Protein AF-A0A512C597-F1 (afdb_monomer)

Secondary structure (DSSP, 8-state):
---------SS---GGGSHHHHHHHHHHHHS---S-EEE-GGGTT---S-GGGEEETT--SS--HHHHHHHHHHHTHHHHHHHHHHTS-TT---S-HHHHHHHHHHHHHHHHHHHHHHHHHHHHHHHHHHHHHHHTT--------

Sequence (145 aa):
MSVKAREDQEGNPYDGHTLDATISQVIAMTGIEPERTYVDQGYRGHDYAHKERVFITRQRRGLTPTIRRELRRRSAIEPMIGHMKADGRLGRNHLLGAAGDAMNALLVAARHNLRLILNWLRLCVAWLMAALMSSSAQPDTSQVA

Mean predicted aligned error: 12.13 Å

Solvent-accessible surface area (backbone atoms only — not comparable to full-atom values): 8913 Å² total; per-residue (Å²): 137,79,93,80,85,73,82,78,58,87,66,84,68,64,57,14,69,50,51,47,61,50,51,51,49,48,27,72,76,67,77,50,80,76,79,64,45,81,43,55,64,71,41,68,85,38,73,46,88,65,57,91,34,53,46,52,54,88,68,85,74,95,67,53,75,66,57,51,52,50,53,54,59,54,59,56,49,58,60,51,52,48,45,36,43,71,75,46,45,59,79,63,68,89,53,77,61,72,69,29,51,54,52,47,52,52,52,36,52,52,52,52,52,52,52,53,52,53,52,51,50,52,49,54,51,54,52,51,52,53,52,54,54,57,65,72,63,66,74,88,87,80,86,89,132

Foldseek 3Di:
DDPDPDPPPPDPDQVLACVQVVQVVVCVVPVDRDQAAEEEPSNPPRPDPPPVRYHYAPDDPDDDPVNVVVSVVVVVVVVVVVCCVVVLCLVPQPDDD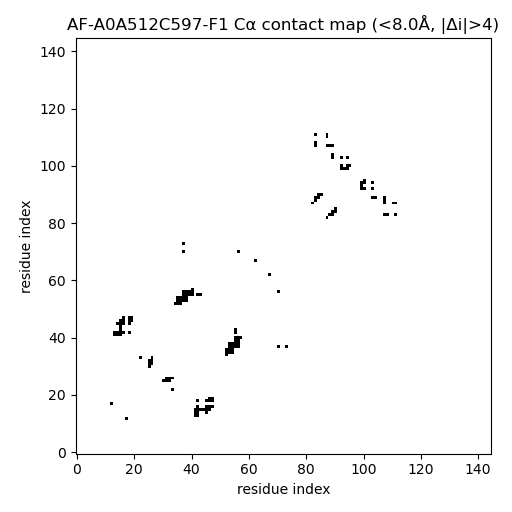PVSNVVSVVVSVVVSVVVVVVVVVVVVVVVVVVVVVVVVPDPPPPDDD

Radius of gyration: 24.28 Å; Cα contacts (8 Å, |Δi|>4): 79; chains: 1; bounding box: 76×40×73 Å

InterPro domains:
  IPR025668 Transposase DDE domain [PF13751] (57-115)

pLDDT: mean 77.81, std 16.79, range [26.8, 95.69]

Organism: NCBI:txid670291

Nearest PDB structures (foldseek):
  3k6c-assembly1_A  TM=3.261E-01  e=5.708E+00  Nitrosomonas europaea
  3k6c-assembly1_J  TM=3.203E-01  e=6.516E+00  Nitrosomonas europaea

Structure (mmCIF, N/CA/C/O backbone):
data_AF-A0A512C597-F1
#
_entry.id   AF-A0A512C597-F1
#
loop_
_atom_site.group_PDB
_atom_site.id
_atom_site.type_symbol
_atom_site.label_atom_id
_atom_site.label_alt_id
_atom_site.label_comp_id
_atom_site.label_asym_id
_atom_site.label_entity_id
_atom_site.label_seq_id
_atom_site.pdbx_PDB_ins_code
_atom_site.Cartn_x
_atom_site.Cartn_y
_atom_site.Cartn_z
_atom_site.occupancy
_atom_site.B_iso_or_equiv
_atom_site.auth_seq_id
_atom_site.auth_comp_id
_atom_site.auth_asym_id
_atom_site.auth_atom_id
_atom_site.pdbx_PDB_model_num
ATOM 1 N N . MET A 1 1 ? 34.809 -8.981 -1.754 1.00 28.34 1 MET A N 1
ATOM 2 C CA . MET A 1 1 ? 34.899 -9.807 -2.972 1.00 28.34 1 MET A CA 1
ATOM 3 C C . MET A 1 1 ? 33.482 -10.231 -3.336 1.00 28.34 1 MET A C 1
ATOM 5 O O . MET A 1 1 ? 32.847 -10.911 -2.547 1.00 28.34 1 MET A O 1
ATOM 9 N N . SER A 1 2 ? 32.992 -9.681 -4.449 1.00 26.80 2 SER A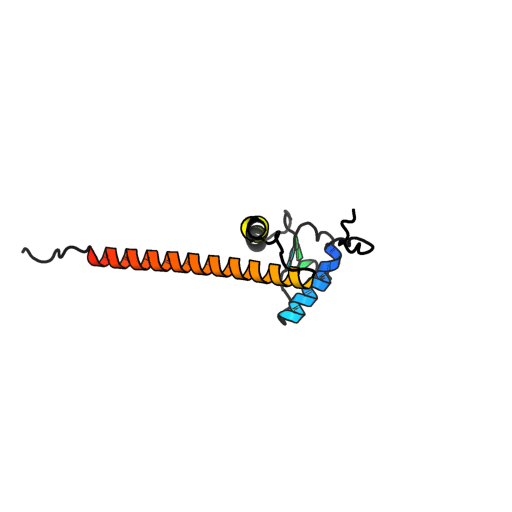 N 1
ATOM 10 C CA . SER A 1 2 ? 31.745 -9.963 -5.182 1.00 26.80 2 SER A CA 1
ATOM 11 C C . SER A 1 2 ? 30.396 -9.867 -4.459 1.00 26.80 2 SER A C 1
ATOM 13 O O . SER A 1 2 ? 29.700 -10.849 -4.231 1.00 26.80 2 SER A O 1
ATOM 15 N N . VAL A 1 3 ? 29.977 -8.617 -4.250 1.00 35.84 3 VAL A N 1
ATOM 16 C CA . VAL A 1 3 ? 28.573 -8.203 -4.376 1.00 35.84 3 VAL A CA 1
ATOM 17 C C . VAL A 1 3 ? 28.173 -8.403 -5.842 1.00 35.84 3 VAL A C 1
ATOM 19 O O . VAL A 1 3 ? 28.668 -7.681 -6.704 1.00 35.84 3 VAL A O 1
ATOM 22 N N . LYS A 1 4 ? 27.325 -9.390 -6.149 1.00 35.91 4 LYS A N 1
ATOM 23 C CA . LYS A 1 4 ? 26.721 -9.534 -7.482 1.00 35.91 4 LYS A CA 1
ATOM 24 C C . LYS A 1 4 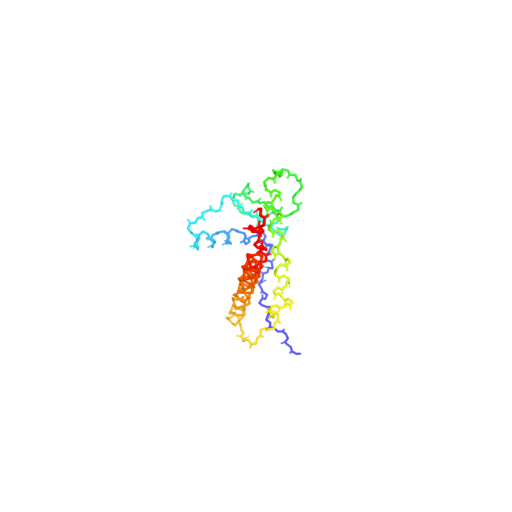? 25.328 -10.152 -7.383 1.00 35.91 4 LYS A C 1
ATOM 26 O O . LYS A 1 4 ? 25.183 -11.366 -7.377 1.00 35.91 4 LYS A O 1
ATOM 31 N N . ALA A 1 5 ? 24.331 -9.279 -7.289 1.00 30.83 5 ALA A N 1
ATOM 32 C CA . ALA A 1 5 ? 22.957 -9.518 -7.732 1.00 30.83 5 ALA A CA 1
ATOM 33 C C . ALA A 1 5 ? 22.248 -8.160 -7.885 1.00 30.83 5 ALA A C 1
ATOM 35 O O . ALA A 1 5 ? 21.274 -7.844 -7.211 1.00 30.83 5 ALA A O 1
ATOM 36 N N . ARG A 1 6 ? 22.817 -7.307 -8.738 1.00 32.19 6 ARG A N 1
ATOM 37 C CA . ARG A 1 6 ? 22.006 -6.480 -9.623 1.00 32.19 6 ARG A CA 1
ATOM 38 C C . ARG A 1 6 ? 22.129 -7.184 -10.960 1.00 32.19 6 ARG A C 1
ATOM 40 O O . ARG A 1 6 ? 23.233 -7.287 -11.487 1.00 32.19 6 ARG A O 1
ATOM 47 N N . GLU A 1 7 ? 21.044 -7.780 -11.428 1.00 32.91 7 GLU A N 1
ATOM 48 C CA . GLU A 1 7 ? 20.898 -7.931 -12.865 1.00 32.91 7 GLU A CA 1
ATOM 49 C C . GLU A 1 7 ? 20.834 -6.503 -13.390 1.00 32.91 7 GLU A C 1
ATOM 51 O O . GLU A 1 7 ? 19.849 -5.789 -13.206 1.00 32.91 7 GLU A O 1
ATOM 56 N N . ASP A 1 8 ? 21.972 -6.055 -13.911 1.00 32.50 8 ASP A N 1
ATOM 57 C CA . ASP A 1 8 ? 22.047 -4.930 -14.817 1.00 32.50 8 ASP A CA 1
ATOM 58 C C . ASP A 1 8 ? 21.155 -5.290 -16.011 1.00 32.50 8 ASP A C 1
ATOM 60 O O . ASP A 1 8 ? 21.572 -5.974 -16.943 1.00 32.50 8 ASP A O 1
ATOM 64 N N . GLN A 1 9 ? 19.886 -4.886 -15.941 1.00 34.09 9 GLN A N 1
ATOM 65 C CA . GLN A 1 9 ? 19.085 -4.660 -17.132 1.00 34.09 9 GLN A CA 1
ATOM 66 C C . GLN A 1 9 ? 19.823 -3.590 -17.936 1.00 34.09 9 GLN A C 1
ATOM 68 O O . GLN A 1 9 ? 20.030 -2.473 -17.454 1.00 34.09 9 GLN A O 1
ATOM 73 N N . GLU A 1 10 ? 20.271 -3.946 -19.137 1.00 33.72 10 GLU A N 1
ATOM 74 C CA . GLU A 1 10 ? 20.729 -2.980 -20.128 1.00 33.72 10 GLU A CA 1
ATOM 75 C C . GLU A 1 10 ? 19.652 -1.898 -20.287 1.00 33.72 10 GLU A C 1
ATOM 77 O O . GLU A 1 10 ? 18.569 -2.142 -20.812 1.00 33.72 10 GLU A O 1
ATOM 82 N N . GLY A 1 11 ? 19.955 -0.708 -19.762 1.00 37.69 11 GLY A N 1
ATOM 83 C CA . GLY A 1 11 ? 19.037 0.421 -19.674 1.00 37.69 11 GLY A CA 1
ATOM 84 C C . GLY A 1 11 ? 18.102 0.313 -18.475 1.00 37.69 11 GLY A C 1
ATOM 85 O O . GLY A 1 11 ? 17.066 -0.321 -18.572 1.00 37.69 11 GLY A O 1
ATOM 86 N N . ASN A 1 12 ? 18.422 0.992 -17.366 1.00 42.72 12 ASN A N 1
ATOM 87 C CA . ASN A 1 12 ? 17.442 1.306 -16.320 1.00 42.72 12 ASN A CA 1
ATOM 88 C C . ASN A 1 12 ? 16.297 2.096 -16.981 1.00 42.72 12 ASN A C 1
ATOM 90 O O . ASN A 1 12 ? 16.493 3.290 -17.254 1.00 42.72 12 ASN A O 1
ATOM 94 N N . PRO A 1 13 ? 15.160 1.463 -17.321 1.00 49.41 13 PRO A N 1
ATOM 95 C CA . PRO A 1 13 ? 14.140 2.116 -18.110 1.00 49.41 13 PRO A CA 1
ATOM 96 C C . PRO A 1 13 ? 13.557 3.206 -17.234 1.00 49.41 13 PRO A C 1
ATOM 98 O O . PRO A 1 13 ? 13.326 3.016 -16.042 1.00 49.41 13 PRO A O 1
ATOM 101 N N . TYR A 1 14 ? 13.327 4.370 -17.819 1.00 57.72 14 TYR A N 1
ATOM 102 C CA . TYR A 1 14 ? 12.503 5.374 -17.181 1.00 57.72 14 TYR A CA 1
ATOM 103 C C . TYR A 1 14 ? 11.202 4.702 -16.698 1.00 57.72 14 TYR A C 1
ATOM 105 O O . TYR A 1 14 ? 10.502 4.107 -17.518 1.00 57.72 14 TYR A O 1
ATOM 113 N N . ASP A 1 15 ? 10.884 4.770 -15.395 1.00 64.44 15 ASP A N 1
ATOM 114 C CA . ASP A 1 15 ? 9.713 4.087 -14.802 1.00 64.44 15 ASP A CA 1
ATOM 115 C C . ASP A 1 15 ? 8.404 4.426 -15.545 1.00 64.44 15 ASP A C 1
ATOM 117 O O . ASP A 1 15 ? 7.443 3.663 -15.533 1.00 64.44 15 ASP A O 1
ATOM 121 N N . GLY A 1 16 ? 8.363 5.549 -16.269 1.00 63.38 16 GLY A N 1
ATOM 122 C CA . GLY A 1 16 ? 7.262 5.890 -17.168 1.00 63.38 16 GLY A CA 1
ATOM 123 C C . GLY A 1 16 ? 6.938 4.840 -18.245 1.00 63.38 16 GLY A C 1
ATOM 124 O O . GLY A 1 16 ? 5.780 4.767 -18.653 1.00 63.38 16 GLY A O 1
ATOM 125 N N . HIS A 1 17 ? 7.888 4.005 -18.680 1.00 73.88 17 HIS A N 1
ATOM 126 C CA . HIS A 1 17 ? 7.640 2.969 -19.695 1.00 73.88 17 HIS A CA 1
ATOM 127 C C . HIS A 1 17 ? 7.001 1.694 -19.121 1.00 73.88 17 HIS A C 1
ATOM 129 O O . HIS A 1 17 ? 6.422 0.911 -19.868 1.00 73.88 17 HIS A O 1
ATOM 135 N N . THR A 1 18 ? 7.052 1.480 -17.801 1.00 81.50 18 THR A N 1
ATOM 136 C CA . THR A 1 18 ? 6.497 0.271 -17.161 1.00 81.50 18 THR A CA 1
ATOM 137 C C . THR A 1 18 ? 5.022 0.417 -16.784 1.00 81.50 18 THR A C 1
ATOM 139 O O . THR A 1 18 ? 4.375 -0.562 -16.399 1.00 81.50 18 THR A O 1
ATOM 142 N N . LEU A 1 19 ? 4.459 1.626 -16.914 1.00 84.88 19 LEU A N 1
ATOM 143 C CA . LEU A 1 19 ? 3.082 1.917 -16.518 1.00 84.88 19 LEU A CA 1
ATOM 144 C C . LEU A 1 19 ? 2.059 1.092 -17.309 1.00 84.88 19 LEU A C 1
ATOM 146 O O . LEU A 1 19 ? 1.117 0.569 -16.721 1.00 84.88 19 LEU A O 1
ATOM 150 N N . ASP A 1 20 ? 2.265 0.948 -18.617 1.00 85.56 20 ASP A N 1
ATOM 151 C CA . ASP A 1 20 ? 1.365 0.200 -19.501 1.00 85.56 20 ASP A CA 1
ATOM 152 C C . ASP A 1 20 ? 1.326 -1.297 -19.150 1.00 85.56 20 ASP A C 1
ATOM 154 O O . ASP A 1 20 ? 0.257 -1.878 -18.948 1.00 85.56 20 ASP A O 1
ATOM 158 N N . ALA A 1 21 ? 2.503 -1.892 -18.937 1.00 86.06 21 ALA A N 1
ATOM 159 C CA . ALA A 1 21 ? 2.630 -3.273 -18.480 1.00 86.06 21 ALA A CA 1
ATOM 160 C C . ALA A 1 21 ? 1.981 -3.481 -17.100 1.00 86.06 21 ALA A C 1
ATOM 162 O O . ALA A 1 21 ? 1.290 -4.475 -16.875 1.00 86.06 21 ALA A O 1
ATOM 163 N N . THR A 1 22 ? 2.149 -2.519 -16.188 1.00 87.38 22 THR A N 1
ATOM 164 C CA . THR A 1 22 ? 1.563 -2.578 -14.842 1.00 87.38 22 THR A CA 1
ATOM 165 C C . THR A 1 22 ? 0.036 -2.526 -14.896 1.00 87.38 22 THR A C 1
ATOM 167 O O . THR A 1 22 ? -0.633 -3.321 -14.236 1.00 87.38 22 THR A O 1
ATOM 170 N N . ILE A 1 23 ? -0.538 -1.624 -15.698 1.00 88.25 23 ILE A N 1
ATOM 171 C CA . ILE A 1 23 ? -1.995 -1.524 -15.864 1.00 88.25 23 ILE A CA 1
ATOM 172 C C . ILE A 1 23 ? -2.542 -2.789 -16.530 1.00 88.25 23 ILE A C 1
ATOM 174 O O . ILE A 1 23 ? -3.529 -3.344 -16.050 1.00 88.25 23 ILE A O 1
ATOM 178 N N . SER A 1 24 ? -1.865 -3.305 -17.557 1.00 88.88 24 SER A N 1
ATOM 179 C CA . SER A 1 24 ? -2.230 -4.567 -18.210 1.00 88.88 24 SER A CA 1
ATOM 180 C C . SER A 1 24 ? -2.259 -5.736 -17.224 1.00 88.88 24 SER A C 1
ATOM 182 O O . SER A 1 24 ? -3.193 -6.537 -17.229 1.00 88.88 24 SER A O 1
ATOM 184 N N . GLN A 1 25 ? -1.283 -5.807 -16.316 1.00 89.44 25 GLN A N 1
ATOM 185 C CA . GLN A 1 25 ? -1.264 -6.812 -15.256 1.00 89.44 25 GLN A CA 1
ATOM 186 C C . GLN A 1 25 ? -2.438 -6.638 -14.282 1.00 89.44 25 GLN A C 1
ATOM 188 O O . GLN A 1 25 ? -3.070 -7.622 -13.899 1.00 89.44 25 GLN A O 1
ATOM 193 N N . VAL A 1 26 ? -2.760 -5.403 -13.887 1.00 89.38 26 VAL A N 1
ATOM 194 C CA . VAL A 1 26 ? -3.918 -5.118 -13.024 1.00 89.38 26 VAL A CA 1
ATOM 195 C C . VAL A 1 26 ? -5.218 -5.557 -13.697 1.00 89.38 26 VAL A C 1
ATOM 197 O O . VAL A 1 26 ? -6.032 -6.217 -13.050 1.00 89.38 26 VAL A O 1
ATOM 200 N N . ILE A 1 27 ? -5.393 -5.266 -14.987 1.00 91.69 27 ILE A N 1
ATOM 201 C CA . ILE A 1 27 ? -6.554 -5.704 -15.772 1.00 91.69 27 ILE A CA 1
ATOM 202 C C . ILE A 1 27 ? -6.611 -7.231 -15.825 1.00 91.69 27 ILE A C 1
ATOM 204 O O . ILE A 1 27 ? -7.662 -7.804 -15.565 1.00 91.69 27 ILE A O 1
ATOM 208 N N . ALA A 1 28 ? -5.489 -7.907 -16.078 1.00 92.50 28 ALA A N 1
ATOM 209 C CA . ALA A 1 28 ? -5.445 -9.367 -16.102 1.00 92.50 28 ALA A CA 1
ATOM 210 C C . ALA A 1 28 ? -5.826 -9.994 -14.747 1.00 92.50 28 ALA A C 1
ATOM 212 O O . ALA A 1 28 ? -6.494 -11.024 -14.711 1.00 92.50 28 ALA A O 1
ATOM 213 N N . MET A 1 29 ? -5.428 -9.375 -13.629 1.00 90.12 29 MET A N 1
ATOM 214 C CA . MET A 1 29 ? -5.740 -9.871 -12.283 1.00 90.12 29 MET A CA 1
ATOM 215 C C . MET A 1 29 ? -7.172 -9.565 -11.831 1.00 90.12 29 MET A C 1
ATOM 217 O O . MET A 1 29 ? -7.745 -10.334 -11.063 1.00 90.12 29 MET A O 1
ATOM 221 N N . THR A 1 30 ? -7.731 -8.426 -12.241 1.00 90.50 30 THR A N 1
ATOM 222 C CA . THR A 1 30 ? -9.010 -7.921 -11.709 1.00 90.50 30 THR A CA 1
ATOM 223 C C . THR A 1 30 ? -10.169 -8.009 -12.698 1.00 90.50 30 THR A C 1
ATOM 225 O O . THR A 1 30 ? -11.322 -7.938 -12.283 1.00 90.50 30 THR A O 1
ATOM 228 N N . GLY A 1 31 ? -9.883 -8.154 -13.994 1.00 90.75 31 GLY A N 1
ATOM 229 C CA . GLY A 1 31 ? -10.855 -8.085 -15.086 1.00 90.75 31 GLY A CA 1
ATOM 230 C C . GLY A 1 31 ? -11.424 -6.684 -15.336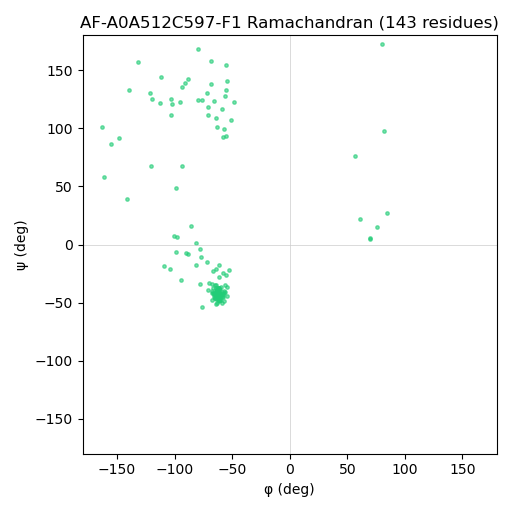 1.00 90.75 31 GLY A C 1
ATOM 231 O O . GLY A 1 31 ? -12.347 -6.546 -16.135 1.00 90.75 31 GLY A O 1
ATOM 232 N N . ILE A 1 32 ? -10.923 -5.652 -14.648 1.00 90.12 32 ILE A N 1
ATOM 233 C CA . ILE A 1 32 ? -11.492 -4.300 -14.661 1.00 90.12 32 ILE A CA 1
ATOM 234 C C . ILE A 1 32 ? -10.440 -3.306 -15.145 1.00 90.12 32 ILE A C 1
ATOM 236 O O . ILE A 1 32 ? -9.325 -3.257 -14.626 1.00 90.12 32 ILE A O 1
ATOM 240 N N . GLU A 1 33 ? -10.822 -2.471 -16.111 1.00 87.38 33 GLU A N 1
ATOM 241 C CA . GLU A 1 33 ? -9.995 -1.354 -16.555 1.00 87.38 33 GLU A CA 1
ATOM 242 C C . GLU A 1 33 ? -10.120 -0.165 -15.584 1.00 87.38 33 GLU A C 1
ATOM 244 O O . GLU A 1 33 ? -11.234 0.305 -15.328 1.00 87.38 33 GLU A O 1
ATOM 249 N N . PRO A 1 34 ? -9.009 0.349 -15.022 1.00 86.62 34 PRO A N 1
ATOM 250 C CA . PRO A 1 34 ? -9.065 1.479 -14.104 1.00 86.62 34 PRO A CA 1
ATOM 251 C C . PRO A 1 34 ? -9.546 2.763 -14.799 1.00 86.62 34 PRO A C 1
ATOM 253 O O . PRO A 1 34 ? -8.912 3.258 -15.730 1.00 86.62 34 PRO A O 1
ATOM 256 N N . GLU A 1 35 ? -10.622 3.372 -14.288 1.00 87.88 35 GLU A N 1
ATOM 257 C CA . GLU A 1 35 ? -11.076 4.697 -14.750 1.00 87.88 35 GLU A CA 1
ATOM 258 C C . GLU A 1 35 ? -10.029 5.783 -14.442 1.00 87.88 35 GLU A C 1
ATOM 260 O O . GLU A 1 35 ? -9.844 6.725 -15.213 1.00 87.88 35 GLU A O 1
ATOM 265 N N . ARG A 1 36 ? -9.328 5.656 -13.305 1.00 88.75 36 ARG A N 1
ATOM 266 C CA . ARG A 1 36 ? -8.303 6.601 -12.841 1.00 88.75 36 ARG A CA 1
ATOM 267 C C . ARG A 1 36 ? -7.126 5.858 -12.238 1.00 88.75 36 ARG A C 1
ATOM 269 O O . ARG A 1 36 ? -7.299 5.004 -11.373 1.00 88.75 36 ARG A O 1
ATOM 276 N N . THR A 1 37 ? -5.928 6.254 -12.642 1.00 88.25 37 THR A N 1
ATOM 277 C CA . THR A 1 37 ? -4.672 5.694 -12.148 1.00 88.25 37 THR A CA 1
ATOM 278 C C . THR A 1 37 ? -3.856 6.793 -11.489 1.00 88.25 37 THR A C 1
ATOM 280 O O . THR A 1 37 ? -3.579 7.832 -12.080 1.00 88.25 37 THR A O 1
ATOM 283 N N . TYR A 1 38 ? -3.459 6.569 -10.242 1.00 88.44 38 TYR A N 1
ATOM 284 C CA . TYR A 1 38 ? -2.635 7.500 -9.482 1.00 88.44 38 TYR A CA 1
ATOM 285 C C . TYR A 1 38 ? -1.201 6.981 -9.442 1.00 88.44 38 TYR A C 1
ATO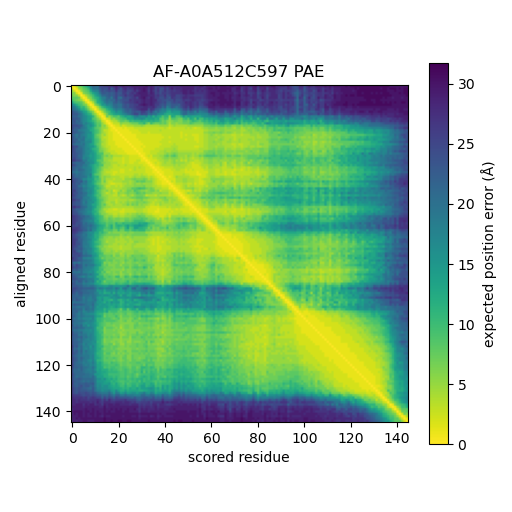M 287 O O . TYR A 1 38 ? -0.978 5.852 -9.006 1.00 88.44 38 TYR A O 1
ATOM 295 N N . VAL A 1 39 ? -0.237 7.796 -9.869 1.00 87.50 39 VAL A N 1
ATOM 296 C CA . VAL A 1 39 ? 1.173 7.395 -10.025 1.00 87.50 39 VAL A CA 1
ATOM 297 C C . VAL A 1 39 ? 2.127 8.402 -9.394 1.00 87.50 39 VAL A C 1
ATOM 299 O O . VAL A 1 39 ? 1.787 9.569 -9.197 1.00 87.50 39 VAL A O 1
ATOM 302 N N . ASP A 1 40 ? 3.334 7.955 -9.054 1.00 85.50 40 ASP A N 1
ATOM 303 C CA . ASP A 1 40 ? 4.354 8.815 -8.450 1.00 85.50 40 ASP A CA 1
ATOM 304 C C . ASP A 1 40 ? 5.084 9.673 -9.474 1.00 85.50 40 ASP A C 1
ATOM 306 O O . ASP A 1 40 ? 4.974 9.479 -10.683 1.00 85.50 40 ASP A O 1
ATOM 310 N N . GLN A 1 41 ? 5.847 10.651 -8.981 1.00 81.88 41 GLN A N 1
ATOM 311 C CA . GLN A 1 41 ? 6.539 11.623 -9.829 1.00 81.88 41 GLN A CA 1
ATOM 312 C C . GLN A 1 41 ? 7.510 10.967 -10.834 1.00 81.88 41 GLN A C 1
ATOM 314 O O . GLN A 1 41 ? 7.778 11.561 -11.877 1.00 81.88 41 GLN A O 1
ATOM 319 N N . GLY A 1 42 ? 8.008 9.758 -10.544 1.00 80.94 42 GLY A N 1
ATOM 320 C CA . GLY A 1 42 ? 8.886 8.989 -11.436 1.00 80.94 42 GLY A CA 1
ATOM 321 C C . GLY A 1 42 ? 8.236 8.571 -12.760 1.00 80.94 42 GLY A C 1
ATOM 322 O O . GLY A 1 42 ? 8.937 8.393 -13.746 1.00 80.94 42 GLY A O 1
ATOM 323 N N . TYR A 1 43 ? 6.904 8.527 -12.831 1.00 81.25 43 TYR A N 1
ATOM 324 C CA . TYR A 1 43 ? 6.157 8.158 -14.041 1.00 81.25 43 TYR A CA 1
ATOM 325 C C . TYR A 1 43 ? 5.916 9.343 -14.993 1.00 81.25 43 TYR A C 1
ATOM 327 O O . TYR A 1 43 ? 5.037 9.307 -15.854 1.00 81.25 43 TYR A O 1
ATOM 335 N N . ARG A 1 44 ? 6.641 10.453 -14.834 1.00 78.94 44 ARG A N 1
ATOM 336 C CA . ARG A 1 44 ? 6.386 11.675 -15.602 1.00 78.94 44 ARG A CA 1
ATOM 337 C C . ARG A 1 44 ? 6.786 11.518 -17.071 1.00 78.94 44 ARG A C 1
ATOM 339 O O . ARG A 1 44 ? 7.951 11.427 -17.390 1.00 78.94 44 ARG A O 1
ATOM 346 N N . GLY A 1 45 ? 5.839 11.632 -17.996 1.00 79.94 45 GLY A N 1
ATOM 347 C CA . GLY A 1 45 ? 6.139 11.374 -19.412 1.00 79.94 45 GLY A CA 1
ATOM 348 C C . GLY A 1 45 ? 6.061 9.890 -19.762 1.00 79.94 45 GLY A C 1
ATOM 349 O O . GLY A 1 45 ? 6.722 9.451 -20.688 1.00 79.94 45 GLY A O 1
ATOM 350 N N . HIS A 1 46 ? 5.243 9.141 -19.019 1.00 81.94 46 HIS A N 1
ATOM 351 C CA . HIS A 1 46 ? 4.834 7.794 -19.384 1.00 81.94 46 HIS A CA 1
ATOM 352 C C . HIS A 1 46 ? 4.198 7.728 -20.784 1.00 81.94 46 HIS A C 1
ATOM 354 O O . HIS A 1 46 ? 3.560 8.681 -21.259 1.00 81.94 46 HIS A O 1
ATOM 360 N N . ASP A 1 47 ? 4.287 6.544 -21.387 1.00 78.00 47 ASP A N 1
ATOM 361 C CA . ASP A 1 47 ? 3.784 6.274 -22.740 1.00 78.00 47 ASP A CA 1
ATOM 362 C C . ASP A 1 47 ? 2.398 5.624 -22.770 1.00 78.00 47 ASP A C 1
ATOM 364 O O . ASP A 1 47 ? 1.893 5.292 -23.836 1.00 78.00 47 ASP A O 1
ATOM 368 N N . TYR A 1 48 ? 1.743 5.495 -21.611 1.00 82.88 48 TYR A N 1
ATOM 369 C CA . TYR A 1 48 ? 0.380 4.966 -21.540 1.00 82.88 48 TYR A CA 1
ATOM 370 C C . TYR A 1 48 ? -0.594 5.749 -22.436 1.00 82.88 48 TYR A C 1
ATOM 372 O O . TYR A 1 48 ? -0.617 6.984 -22.391 1.00 82.88 48 TYR A O 1
ATOM 380 N N . ALA A 1 49 ? -1.408 5.027 -23.214 1.00 81.56 49 ALA A N 1
ATOM 381 C CA . ALA A 1 49 ? -2.296 5.598 -24.229 1.00 81.56 49 ALA A CA 1
ATOM 382 C C . ALA A 1 49 ? -3.321 6.584 -23.639 1.00 81.56 49 ALA A C 1
ATOM 384 O O . ALA A 1 49 ? -3.551 7.654 -24.203 1.00 81.56 49 ALA A O 1
ATOM 385 N N . HIS A 1 50 ? -3.875 6.267 -22.465 1.00 83.12 50 HIS A N 1
ATOM 386 C CA . HIS A 1 50 ? -4.887 7.080 -21.784 1.00 83.12 50 HIS A CA 1
ATOM 387 C C . HIS A 1 50 ? -4.258 8.041 -20.768 1.00 83.12 50 HIS A C 1
ATOM 389 O O . HIS A 1 50 ? -4.419 7.893 -19.550 1.00 83.12 50 HIS A O 1
ATOM 395 N N . LYS A 1 51 ? -3.500 9.032 -21.257 1.00 81.44 51 LYS A N 1
ATOM 396 C CA . LYS A 1 51 ? -2.787 10.009 -20.407 1.00 81.44 51 LYS A CA 1
ATOM 397 C C . LYS A 1 51 ? -3.719 10.841 -19.529 1.00 81.44 51 LYS A C 1
ATOM 399 O O . LYS A 1 51 ? -3.333 11.250 -18.440 1.00 81.44 51 LYS A O 1
ATOM 404 N N . GLU A 1 52 ? -4.952 11.051 -19.966 1.00 80.69 52 GLU A N 1
ATOM 405 C CA . GLU A 1 52 ? -6.001 11.767 -19.243 1.00 80.69 52 GLU A CA 1
ATOM 406 C C . GLU A 1 52 ? -6.477 11.049 -17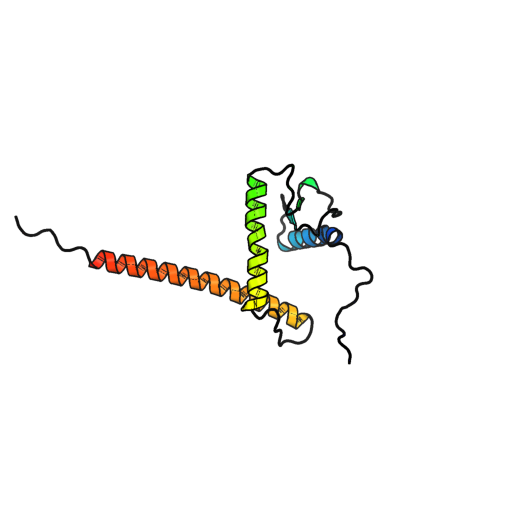.973 1.00 80.69 52 GLU A C 1
ATOM 408 O O . GLU A 1 52 ? -6.994 11.694 -17.060 1.00 80.69 52 GLU A O 1
ATOM 413 N N . ARG A 1 53 ? -6.282 9.727 -17.894 1.00 85.44 53 ARG A N 1
ATOM 414 C CA . ARG A 1 53 ? -6.672 8.906 -16.738 1.00 85.44 53 ARG A CA 1
ATOM 415 C C . ARG A 1 53 ? -5.566 8.794 -15.692 1.00 85.44 53 ARG A C 1
ATOM 417 O O . ARG A 1 53 ? -5.807 8.249 -14.615 1.00 85.44 53 ARG A O 1
ATOM 424 N N . VAL A 1 54 ? -4.364 9.291 -15.989 1.00 86.50 54 VAL A N 1
ATOM 425 C CA . VAL A 1 54 ? -3.186 9.165 -15.128 1.00 86.50 54 VAL A CA 1
ATOM 426 C C . VAL A 1 54 ? -2.923 10.474 -14.387 1.00 86.50 54 VAL A C 1
ATOM 428 O O . VAL A 1 54 ? -2.672 11.520 -14.982 1.00 86.50 54 VAL A O 1
ATOM 431 N N . PHE A 1 55 ? -2.935 10.413 -13.058 1.00 87.06 55 PHE A N 1
ATOM 432 C CA . PHE A 1 55 ? -2.694 11.556 -12.182 1.00 87.06 55 PHE A CA 1
ATOM 433 C C . PHE A 1 55 ? -1.382 11.383 -11.425 1.00 87.06 55 PHE A C 1
ATOM 435 O O . PHE A 1 55 ? -1.210 10.430 -10.663 1.00 87.06 55 PHE A O 1
ATOM 442 N N . ILE A 1 56 ? -0.469 12.340 -11.600 1.00 86.56 56 ILE A N 1
ATOM 443 C CA . ILE A 1 56 ? 0.881 12.275 -11.036 1.00 86.56 56 ILE A CA 1
ATOM 444 C C . ILE A 1 56 ? 0.932 12.986 -9.675 1.00 86.56 56 ILE A C 1
ATOM 446 O O . ILE A 1 56 ? 0.441 14.110 -9.508 1.00 86.56 56 ILE A O 1
ATOM 450 N N . THR A 1 57 ? 1.582 12.362 -8.690 1.00 80.00 57 THR A N 1
ATOM 451 C CA . THR A 1 57 ? 1.848 12.963 -7.376 1.00 80.00 57 THR A CA 1
ATOM 452 C C . THR A 1 57 ? 2.576 14.313 -7.527 1.00 80.00 57 THR A C 1
ATOM 454 O O . THR A 1 57 ? 3.466 14.476 -8.357 1.00 80.00 57 THR A O 1
ATOM 457 N N . ARG A 1 58 ? 2.211 15.309 -6.703 1.00 80.25 58 ARG A N 1
ATOM 458 C CA . ARG A 1 58 ? 2.706 16.710 -6.737 1.00 80.25 58 ARG A CA 1
ATOM 459 C C . ARG A 1 58 ? 2.263 17.562 -7.933 1.00 80.25 58 ARG A C 1
ATOM 461 O O . ARG A 1 58 ? 2.662 18.728 -8.007 1.00 80.25 58 ARG A O 1
ATOM 468 N N . GLN A 1 59 ? 1.397 17.064 -8.814 1.00 80.44 59 GLN A N 1
ATOM 469 C CA . GLN A 1 59 ? 0.723 17.916 -9.793 1.00 80.44 59 GLN A CA 1
ATOM 470 C C . GLN A 1 59 ? -0.034 19.046 -9.067 1.00 80.44 59 GLN A C 1
ATOM 472 O O . GLN A 1 59 ? -0.768 18.806 -8.114 1.00 80.44 59 GLN A O 1
ATOM 477 N N . ARG A 1 60 ? 0.185 20.307 -9.466 1.00 74.31 60 ARG A N 1
ATOM 478 C CA . ARG A 1 60 ? -0.458 21.479 -8.829 1.00 74.31 60 ARG A CA 1
ATOM 479 C C . ARG A 1 60 ? -1.602 22.075 -9.653 1.00 74.31 60 ARG A C 1
ATOM 481 O O . ARG A 1 60 ? -2.440 22.775 -9.095 1.00 74.31 60 ARG A O 1
ATOM 488 N N . ARG A 1 61 ? -1.641 21.814 -10.964 1.00 76.56 61 ARG A N 1
ATOM 489 C CA . ARG A 1 61 ? -2.602 22.395 -11.919 1.00 76.56 61 ARG A CA 1
ATOM 490 C C . ARG A 1 61 ? -3.562 21.324 -12.446 1.00 76.56 61 ARG A C 1
ATOM 492 O O . ARG A 1 61 ? -3.142 20.189 -12.649 1.00 76.56 61 ARG A O 1
ATOM 499 N N . GLY A 1 62 ? -4.825 21.693 -12.671 1.00 76.62 62 GLY A N 1
ATOM 500 C CA . GLY A 1 62 ? -5.838 20.808 -13.269 1.00 76.62 62 GLY A CA 1
ATOM 501 C C . GLY A 1 62 ? -6.405 19.723 -12.344 1.00 76.62 62 GLY A C 1
ATOM 502 O O . GLY A 1 62 ? -7.029 18.789 -12.829 1.00 76.62 62 GLY A O 1
ATOM 503 N N . LEU A 1 63 ? -6.198 19.818 -11.024 1.00 82.62 63 LEU A N 1
ATOM 504 C CA . LEU A 1 63 ? -6.732 18.844 -10.064 1.00 82.62 63 LEU A CA 1
ATOM 505 C C . LEU A 1 63 ? -8.054 19.317 -9.461 1.00 82.62 63 LEU A C 1
ATOM 507 O O . LEU A 1 63 ? -8.097 20.353 -8.787 1.00 82.62 63 LEU A O 1
ATOM 511 N N . THR A 1 64 ? -9.099 18.505 -9.610 1.00 86.44 64 THR A N 1
ATOM 512 C CA . THR A 1 64 ? -10.347 18.686 -8.862 1.00 86.44 64 THR A CA 1
ATOM 513 C C . THR A 1 64 ? -10.129 18.392 -7.366 1.00 86.44 64 THR A C 1
ATOM 515 O O . THR A 1 64 ? -9.180 17.685 -6.995 1.00 86.44 64 THR A O 1
ATOM 518 N N . PRO A 1 65 ? -10.984 18.913 -6.465 1.00 86.94 65 PRO A N 1
ATOM 519 C CA . PRO A 1 65 ? -10.890 18.629 -5.031 1.00 86.94 65 PRO A CA 1
ATOM 520 C C . PRO A 1 65 ? -10.898 17.127 -4.704 1.00 86.94 65 PRO A C 1
ATOM 522 O O . PRO A 1 65 ? -10.161 16.688 -3.819 1.00 86.94 65 PRO A O 1
ATOM 525 N N . THR A 1 66 ? -11.675 16.338 -5.451 1.00 88.12 66 THR A N 1
ATOM 526 C CA . THR A 1 66 ? -11.770 14.879 -5.301 1.00 88.12 66 THR A CA 1
ATOM 527 C C . THR A 1 66 ? -10.437 14.203 -5.617 1.00 88.12 66 THR A C 1
ATOM 529 O O . THR A 1 66 ? -9.882 13.515 -4.763 1.00 88.12 66 THR A O 1
ATOM 532 N N . ILE A 1 67 ? -9.844 14.511 -6.775 1.00 86.12 67 ILE A N 1
ATOM 533 C CA . ILE A 1 67 ? -8.551 13.955 -7.208 1.00 86.12 67 ILE A CA 1
ATOM 534 C C . ILE A 1 67 ? -7.441 14.338 -6.216 1.00 86.12 67 ILE A C 1
ATOM 536 O O . ILE A 1 67 ? -6.588 13.522 -5.870 1.00 86.12 67 ILE A O 1
ATOM 540 N N . ARG A 1 68 ? -7.478 15.562 -5.670 1.00 86.62 68 ARG A N 1
ATOM 541 C CA . ARG A 1 68 ? -6.535 16.002 -4.629 1.00 86.62 68 ARG A CA 1
ATOM 542 C C . ARG A 1 68 ? -6.666 15.186 -3.337 1.00 86.62 68 ARG A C 1
ATOM 544 O O . ARG A 1 68 ? -5.653 14.891 -2.700 1.00 86.62 68 ARG A O 1
ATOM 551 N N . ARG A 1 69 ? -7.891 14.838 -2.929 1.00 87.44 69 ARG A N 1
ATOM 552 C CA . ARG A 1 69 ? -8.145 13.992 -1.750 1.00 87.44 69 ARG A CA 1
ATOM 553 C C . ARG A 1 69 ? -7.645 12.567 -1.976 1.00 87.44 69 ARG A C 1
ATOM 555 O O . ARG A 1 69 ? -7.041 11.999 -1.069 1.00 87.44 69 ARG A O 1
ATOM 562 N N . GLU A 1 70 ? -7.864 12.015 -3.163 1.00 87.00 70 GLU A N 1
ATOM 563 C CA . GLU A 1 70 ? -7.412 10.672 -3.542 1.00 87.00 70 GLU A CA 1
ATOM 564 C C . GLU A 1 70 ? -5.879 10.578 -3.588 1.00 87.00 70 GLU A C 1
ATOM 566 O O . GLU A 1 70 ? -5.303 9.710 -2.932 1.00 87.00 70 GLU A O 1
ATOM 571 N N . LEU A 1 71 ? -5.202 11.553 -4.208 1.00 87.12 71 LEU A N 1
ATOM 572 C CA . LEU A 1 71 ? -3.736 11.658 -4.176 1.00 87.12 71 LEU A CA 1
ATOM 573 C C . LEU A 1 71 ? -3.188 11.743 -2.743 1.00 87.12 71 LEU A C 1
ATOM 575 O O . LEU A 1 71 ? -2.183 11.110 -2.418 1.00 87.12 71 LEU A O 1
ATOM 579 N N . ARG A 1 72 ? -3.861 12.485 -1.852 1.00 84.94 72 ARG A N 1
ATOM 580 C CA . ARG A 1 72 ? -3.467 12.561 -0.437 1.00 84.94 72 ARG A CA 1
ATOM 581 C C . ARG A 1 72 ? -3.632 11.216 0.274 1.00 84.94 72 ARG A C 1
ATOM 583 O O . ARG A 1 72 ? -2.750 10.832 1.034 1.00 84.94 72 ARG A O 1
ATOM 590 N N . ARG A 1 73 ? -4.719 10.482 0.022 1.00 84.25 73 ARG A N 1
ATOM 591 C CA . ARG A 1 73 ? -4.901 9.125 0.570 1.00 84.25 73 ARG A CA 1
ATOM 592 C C . ARG A 1 73 ? -3.802 8.176 0.091 1.00 84.25 73 ARG A C 1
ATOM 594 O O . ARG A 1 73 ? -3.249 7.453 0.911 1.00 84.25 73 ARG A O 1
ATOM 601 N N . ARG A 1 74 ? -3.425 8.238 -1.190 1.00 84.69 74 ARG A N 1
ATOM 602 C CA . ARG A 1 74 ? -2.319 7.444 -1.749 1.00 84.69 74 ARG A CA 1
ATOM 603 C C . ARG A 1 74 ? -0.974 7.773 -1.104 1.00 84.69 74 ARG A C 1
ATOM 605 O O . ARG A 1 74 ? -0.198 6.863 -0.844 1.00 84.69 74 ARG A O 1
ATOM 612 N N . SER A 1 75 ? -0.717 9.040 -0.771 1.00 81.75 75 SER A N 1
ATOM 613 C CA . SER A 1 75 ? 0.543 9.429 -0.115 1.00 81.75 75 SER A CA 1
ATOM 614 C C . SER A 1 75 ? 0.766 8.774 1.256 1.00 81.75 75 SER A C 1
ATOM 616 O O . SER A 1 75 ? 1.900 8.696 1.708 1.00 81.75 75 SER A O 1
ATOM 618 N N . ALA A 1 76 ? -0.281 8.239 1.899 1.00 82.81 76 ALA A N 1
ATOM 619 C CA . ALA A 1 76 ? -0.146 7.473 3.139 1.00 82.81 76 ALA A CA 1
ATOM 620 C C . ALA A 1 76 ? 0.488 6.079 2.938 1.00 82.81 76 ALA A C 1
ATOM 622 O O . ALA A 1 76 ? 0.928 5.461 3.909 1.00 82.81 76 ALA A O 1
ATOM 623 N N . ILE A 1 77 ? 0.567 5.589 1.695 1.00 81.06 77 ILE A N 1
ATOM 624 C CA . ILE A 1 77 ? 1.159 4.287 1.363 1.00 81.06 77 ILE A CA 1
ATOM 625 C C . ILE A 1 77 ? 2.683 4.315 1.540 1.00 81.06 77 ILE A C 1
ATOM 627 O O . ILE A 1 77 ? 3.250 3.361 2.065 1.00 81.06 77 ILE A O 1
ATOM 631 N N . GLU A 1 78 ? 3.356 5.407 1.166 1.00 80.06 78 GLU A N 1
ATOM 632 C CA . GLU A 1 78 ? 4.816 5.532 1.299 1.00 80.06 78 GLU A CA 1
ATOM 633 C C . GLU A 1 78 ? 5.293 5.385 2.760 1.00 80.06 78 GLU A C 1
ATOM 635 O O . GLU A 1 78 ? 6.157 4.539 3.011 1.00 80.06 78 GLU A O 1
ATOM 640 N N . PRO A 1 79 ? 4.719 6.106 3.750 1.00 81.50 79 PRO A N 1
ATOM 641 C CA . PRO A 1 79 ? 5.015 5.880 5.163 1.00 81.50 79 PRO A CA 1
ATOM 642 C C . PRO A 1 79 ? 4.751 4.443 5.612 1.00 81.50 79 PRO A C 1
ATOM 644 O O . PRO A 1 79 ? 5.560 3.876 6.341 1.00 81.50 79 PRO A O 1
ATOM 647 N N . MET A 1 80 ? 3.653 3.827 5.160 1.00 81.06 80 MET A N 1
ATOM 648 C CA . MET A 1 80 ? 3.326 2.440 5.501 1.00 81.06 80 MET A CA 1
ATOM 649 C C . MET A 1 80 ? 4.403 1.472 4.993 1.00 81.06 80 MET A C 1
ATOM 651 O O . MET A 1 80 ? 4.890 0.641 5.759 1.00 81.06 80 MET A O 1
ATOM 655 N N . ILE A 1 81 ? 4.841 1.618 3.738 1.00 79.62 81 ILE A N 1
ATOM 656 C CA . ILE A 1 81 ? 5.944 0.831 3.169 1.00 79.62 81 ILE A CA 1
ATOM 657 C C . ILE A 1 81 ? 7.253 1.114 3.920 1.00 79.62 81 ILE A C 1
ATOM 659 O O . ILE A 1 81 ? 8.019 0.187 4.184 1.00 79.62 81 ILE A O 1
ATOM 663 N N . GLY A 1 82 ? 7.507 2.367 4.306 1.00 81.94 82 GLY A N 1
ATOM 664 C CA . GLY A 1 82 ? 8.642 2.750 5.148 1.00 81.94 82 GLY A CA 1
ATOM 665 C C . GLY A 1 82 ? 8.650 2.006 6.486 1.00 81.94 82 GLY A C 1
ATOM 666 O O . GLY A 1 82 ? 9.652 1.381 6.835 1.00 81.94 82 GLY A O 1
ATOM 667 N N . HIS A 1 83 ? 7.513 1.973 7.184 1.00 80.50 83 HIS A N 1
ATOM 668 C CA . HIS A 1 83 ? 7.335 1.181 8.403 1.00 80.50 83 HIS A CA 1
ATOM 669 C C . HIS A 1 83 ? 7.509 -0.319 8.147 1.00 80.50 83 HIS A C 1
ATOM 671 O O . HIS A 1 83 ? 8.155 -1.011 8.925 1.00 80.50 83 HIS A O 1
ATOM 677 N N . MET A 1 84 ? 7.009 -0.856 7.034 1.00 77.75 84 MET A N 1
ATOM 678 C CA . MET A 1 84 ? 7.234 -2.265 6.684 1.00 77.75 84 MET A CA 1
ATOM 679 C C . MET A 1 84 ? 8.715 -2.571 6.411 1.00 77.75 84 MET A C 1
ATOM 681 O O . MET A 1 84 ? 9.198 -3.644 6.779 1.00 77.75 84 MET A O 1
ATOM 685 N N . LYS A 1 85 ? 9.461 -1.631 5.822 1.00 74.44 85 LYS A N 1
ATOM 686 C CA . LYS A 1 85 ? 10.912 -1.748 5.624 1.00 74.44 85 LYS A CA 1
ATOM 687 C C . LYS A 1 85 ? 11.681 -1.717 6.943 1.00 74.44 85 LYS A C 1
ATOM 689 O O . LYS A 1 85 ? 12.519 -2.593 7.160 1.00 74.44 85 LYS A O 1
ATOM 694 N N . ALA A 1 86 ? 11.376 -0.755 7.813 1.00 73.31 86 ALA A N 1
ATOM 695 C CA . ALA A 1 86 ? 12.063 -0.555 9.087 1.00 73.31 86 ALA A CA 1
ATOM 696 C C . ALA A 1 86 ? 11.649 -1.585 10.158 1.00 73.31 86 ALA A C 1
ATOM 698 O O . ALA A 1 86 ? 12.491 -2.306 10.697 1.00 73.31 86 ALA A O 1
ATOM 699 N N . ASP A 1 87 ? 10.347 -1.706 10.416 1.00 67.44 87 ASP A N 1
ATOM 700 C CA . ASP A 1 87 ? 9.766 -2.501 11.506 1.00 67.44 87 ASP A CA 1
ATOM 701 C C . ASP A 1 87 ? 9.369 -3.913 11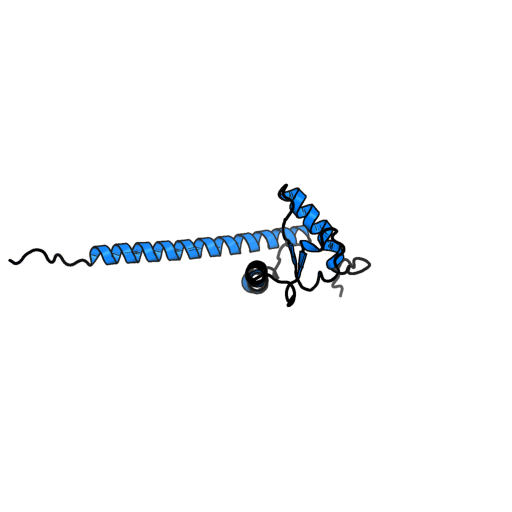.053 1.00 67.44 87 ASP A C 1
ATOM 703 O O . ASP A 1 87 ? 9.392 -4.873 11.827 1.00 67.44 87 ASP A O 1
ATOM 707 N N . GLY A 1 88 ? 8.993 -4.063 9.779 1.00 62.38 88 GLY A N 1
ATOM 708 C CA . GLY A 1 88 ? 8.475 -5.312 9.217 1.00 62.38 88 GLY A CA 1
ATOM 709 C C . GLY A 1 88 ? 9.535 -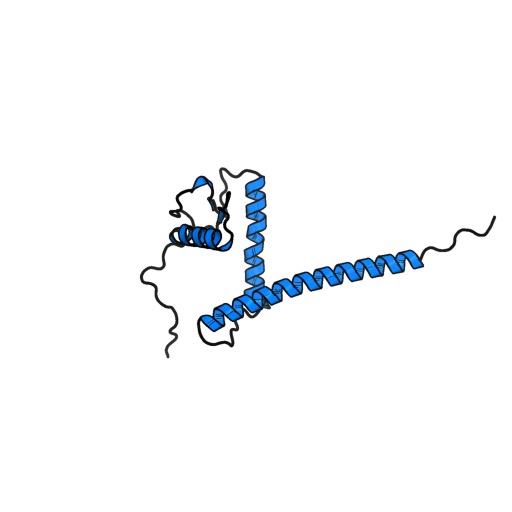6.370 8.908 1.00 62.38 88 GLY A C 1
ATOM 710 O O . GLY A 1 88 ? 9.163 -7.489 8.566 1.00 62.38 88 GLY A O 1
ATOM 711 N N . ARG A 1 89 ? 10.832 -6.068 9.081 1.00 66.25 89 ARG A N 1
ATOM 712 C CA . ARG A 1 89 ? 11.969 -6.923 8.673 1.00 66.25 89 ARG A CA 1
ATOM 713 C C . ARG A 1 89 ? 12.021 -7.198 7.163 1.00 66.25 89 ARG A C 1
ATOM 715 O O . ARG A 1 89 ? 12.686 -8.143 6.754 1.00 66.25 89 ARG A O 1
ATOM 722 N N . LEU A 1 90 ? 11.399 -6.358 6.327 1.00 65.69 90 LEU A N 1
ATOM 723 C CA . LEU A 1 90 ? 11.481 -6.506 4.867 1.00 65.69 90 LEU A CA 1
ATOM 724 C C . LEU A 1 90 ? 12.943 -6.506 4.378 1.00 65.69 90 LEU A C 1
ATOM 726 O O . LEU A 1 90 ? 13.285 -7.254 3.475 1.00 65.69 90 LEU A O 1
ATOM 730 N N . GLY A 1 91 ? 13.818 -5.725 5.026 1.00 63.88 91 GLY A N 1
ATOM 731 C CA . GLY A 1 91 ? 15.258 -5.685 4.732 1.00 63.88 91 GLY A CA 1
ATOM 732 C C . GLY A 1 91 ? 16.102 -6.802 5.363 1.00 63.88 91 GLY A C 1
ATOM 733 O O . GLY A 1 91 ? 17.318 -6.790 5.215 1.00 63.88 91 GLY A O 1
ATOM 734 N N . ARG A 1 92 ? 15.498 -7.743 6.099 1.00 66.12 92 ARG A N 1
ATOM 735 C CA . ARG A 1 92 ? 16.184 -8.898 6.703 1.00 66.12 92 ARG A CA 1
ATOM 736 C C . ARG A 1 92 ? 15.569 -10.180 6.156 1.00 66.12 92 ARG A C 1
ATOM 738 O O . ARG A 1 92 ? 14.876 -10.896 6.877 1.00 66.12 92 ARG A O 1
ATOM 745 N N . ASN A 1 93 ? 15.771 -10.423 4.863 1.00 73.75 93 ASN A N 1
ATOM 746 C CA . ASN A 1 93 ? 15.375 -11.690 4.277 1.00 73.75 93 ASN A CA 1
ATOM 747 C C . ASN A 1 93 ? 16.379 -12.782 4.673 1.00 73.75 93 ASN A C 1
ATOM 749 O O . ASN A 1 93 ? 17.579 -12.637 4.459 1.00 73.75 93 ASN A O 1
ATOM 753 N N . HIS A 1 94 ? 15.877 -13.856 5.278 1.00 72.75 94 HIS A N 1
ATOM 754 C CA . HIS A 1 94 ? 16.658 -15.045 5.625 1.00 72.75 94 HIS A CA 1
ATOM 755 C C . HIS A 1 94 ? 16.493 -16.172 4.592 1.00 72.75 94 HIS A C 1
ATOM 757 O O . HIS A 1 94 ? 17.159 -17.198 4.692 1.00 72.75 94 HIS A O 1
ATOM 763 N N . LEU A 1 95 ? 15.596 -15.987 3.618 1.00 76.00 95 LEU A N 1
ATOM 764 C CA . LEU A 1 95 ? 15.394 -16.873 2.480 1.00 76.00 95 LEU A CA 1
ATOM 765 C C . LEU A 1 95 ? 16.339 -16.458 1.346 1.00 76.00 95 LEU A C 1
ATOM 767 O O . LEU A 1 95 ? 16.580 -15.273 1.129 1.00 76.00 95 LEU A O 1
ATOM 771 N N . LEU A 1 96 ? 16.876 -17.441 0.627 1.00 79.75 96 LEU A N 1
ATOM 772 C CA . LEU A 1 96 ? 17.819 -17.217 -0.466 1.00 79.75 96 LEU A CA 1
ATOM 773 C C . LEU A 1 96 ? 17.085 -17.077 -1.807 1.00 79.75 96 LEU A C 1
ATOM 775 O O . LEU A 1 96 ? 16.179 -17.852 -2.113 1.00 79.75 96 LEU A O 1
ATOM 779 N N . GLY A 1 97 ? 17.535 -16.126 -2.626 1.00 84.12 97 GLY A N 1
ATOM 780 C CA . GLY A 1 97 ? 17.088 -15.943 -4.009 1.00 84.12 97 GLY A CA 1
ATOM 781 C C . GLY A 1 97 ? 15.751 -15.209 -4.174 1.00 84.12 97 GLY A C 1
ATOM 782 O O . GLY A 1 97 ? 15.023 -14.956 -3.215 1.00 84.12 97 GLY A O 1
ATOM 783 N N . ALA A 1 98 ? 15.412 -14.906 -5.431 1.00 84.19 98 ALA A N 1
ATOM 784 C CA . ALA A 1 98 ? 14.262 -14.071 -5.800 1.00 84.19 98 ALA A CA 1
ATOM 785 C C . ALA A 1 98 ? 12.908 -14.627 -5.320 1.00 84.19 98 ALA A C 1
ATOM 787 O O . ALA A 1 98 ? 12.033 -13.874 -4.893 1.00 84.19 98 ALA A O 1
ATOM 788 N N . ALA A 1 99 ? 12.739 -15.954 -5.328 1.00 85.19 99 ALA A N 1
ATOM 789 C CA . ALA A 1 99 ? 11.545 -16.595 -4.775 1.00 85.19 99 ALA A CA 1
ATOM 790 C C . ALA A 1 99 ? 11.423 -16.352 -3.259 1.00 85.19 99 ALA A C 1
ATOM 792 O O . ALA A 1 99 ? 10.336 -16.072 -2.753 1.00 85.19 99 ALA A O 1
ATOM 793 N N . GLY A 1 100 ? 12.550 -16.391 -2.543 1.00 84.38 100 GLY A N 1
ATOM 794 C CA . GLY A 1 100 ? 12.618 -16.065 -1.124 1.00 84.38 100 GLY A CA 1
ATOM 795 C C . GLY A 1 100 ? 12.265 -14.606 -0.844 1.00 84.38 100 GLY A C 1
ATOM 796 O O . GLY A 1 100 ? 11.544 -14.329 0.114 1.00 84.38 100 GLY A O 1
ATOM 797 N N . ASP A 1 101 ? 12.731 -13.671 -1.675 1.00 84.00 101 ASP A N 1
ATOM 798 C CA . ASP A 1 101 ? 12.386 -12.244 -1.571 1.00 84.00 101 ASP A CA 1
ATOM 799 C C . ASP A 1 101 ? 10.887 -12.002 -1.760 1.00 84.00 101 ASP A C 1
ATOM 801 O O . ASP A 1 101 ? 10.264 -11.307 -0.950 1.00 84.00 101 ASP A O 1
ATOM 805 N N . ALA A 1 102 ? 10.284 -12.642 -2.766 1.00 86.19 102 ALA A N 1
ATOM 806 C CA . ALA A 1 102 ? 8.847 -12.568 -3.007 1.00 86.19 102 ALA A CA 1
ATOM 807 C C . ALA A 1 102 ? 8.041 -13.122 -1.820 1.00 86.19 102 ALA A C 1
ATOM 809 O O . ALA A 1 102 ? 7.114 -12.469 -1.331 1.00 86.19 102 ALA A O 1
ATOM 810 N N . MET A 1 103 ? 8.424 -14.290 -1.295 1.00 86.19 103 MET A N 1
ATOM 811 C CA . MET A 1 103 ? 7.778 -14.884 -0.121 1.00 86.19 103 MET A CA 1
ATOM 812 C C . MET A 1 103 ? 7.912 -14.000 1.121 1.00 86.19 103 MET A C 1
ATOM 814 O O . MET A 1 103 ? 6.933 -13.797 1.842 1.00 86.19 103 MET A O 1
ATOM 818 N N . ASN A 1 104 ? 9.098 -13.441 1.370 1.00 86.25 104 ASN A N 1
ATOM 819 C CA . ASN A 1 104 ? 9.311 -12.541 2.497 1.00 86.25 104 ASN A CA 1
ATOM 820 C C . ASN A 1 104 ? 8.425 -11.292 2.378 1.00 86.25 104 ASN A C 1
ATOM 822 O O . ASN A 1 104 ? 7.769 -10.914 3.348 1.00 86.25 104 ASN A O 1
ATOM 826 N N . ALA A 1 105 ? 8.327 -10.692 1.188 1.00 86.69 105 ALA A N 1
ATOM 827 C CA . ALA A 1 105 ? 7.455 -9.544 0.952 1.00 86.69 105 ALA A CA 1
ATOM 828 C C . ALA A 1 105 ? 5.978 -9.857 1.249 1.00 86.69 105 ALA A C 1
ATOM 830 O O . ALA A 1 105 ? 5.321 -9.097 1.969 1.00 86.69 105 ALA A O 1
ATOM 831 N N . LEU A 1 106 ? 5.478 -11.006 0.779 1.00 88.12 106 LEU A N 1
ATOM 832 C CA . LEU A 1 106 ? 4.111 -11.462 1.051 1.00 88.12 106 LEU A CA 1
ATOM 833 C C . LEU A 1 106 ? 3.861 -11.676 2.550 1.00 88.12 106 LEU A C 1
ATOM 835 O O . LEU A 1 106 ? 2.855 -11.209 3.086 1.00 88.12 106 LEU A O 1
ATOM 839 N N . LEU A 1 107 ? 4.789 -12.330 3.256 1.00 88.44 107 LEU A N 1
ATOM 840 C CA . LEU A 1 107 ? 4.660 -12.590 4.694 1.00 88.44 107 LEU A CA 1
ATOM 841 C C . LEU A 1 107 ? 4.711 -11.305 5.530 1.00 88.44 107 LEU A C 1
ATOM 843 O O . LEU A 1 107 ? 3.980 -11.178 6.516 1.00 88.44 107 LEU A O 1
ATOM 847 N N . VAL A 1 108 ? 5.544 -10.335 5.149 1.00 87.50 108 VAL A N 1
ATOM 848 C CA . VAL A 1 108 ? 5.600 -9.026 5.815 1.00 87.50 108 VAL A CA 1
ATOM 849 C C . VAL A 1 108 ? 4.299 -8.249 5.599 1.00 87.50 108 VAL A C 1
ATOM 851 O O . VAL A 1 108 ? 3.775 -7.680 6.561 1.00 87.50 108 VAL A O 1
ATOM 854 N N . ALA A 1 109 ? 3.738 -8.276 4.387 1.00 86.81 109 ALA A N 1
ATOM 855 C CA . ALA A 1 109 ? 2.431 -7.685 4.096 1.00 86.81 109 ALA A CA 1
ATOM 856 C C . ALA A 1 109 ? 1.308 -8.339 4.916 1.00 86.81 109 ALA A C 1
ATOM 858 O O . ALA A 1 109 ? 0.551 -7.642 5.596 1.00 86.81 109 ALA A O 1
ATOM 859 N N . ALA A 1 110 ? 1.256 -9.674 4.952 1.00 88.94 110 ALA A N 1
ATOM 860 C CA . ALA A 1 110 ? 0.290 -10.412 5.761 1.00 88.94 110 ALA A CA 1
ATOM 861 C C . ALA A 1 110 ? 0.404 -10.054 7.253 1.00 88.94 110 ALA A C 1
ATOM 863 O O . ALA A 1 110 ? -0.597 -9.752 7.905 1.00 88.94 110 ALA A O 1
ATOM 864 N N . ARG A 1 111 ? 1.630 -9.998 7.794 1.00 88.88 111 ARG A N 1
ATOM 865 C CA . ARG A 1 111 ? 1.884 -9.599 9.187 1.00 88.88 111 ARG A CA 1
ATOM 866 C C . ARG A 1 111 ? 1.367 -8.191 9.482 1.00 88.88 111 ARG A C 1
ATOM 868 O O . ARG A 1 111 ? 0.800 -7.972 10.552 1.00 88.88 111 ARG A O 1
ATOM 875 N N . HIS A 1 112 ? 1.574 -7.239 8.575 1.00 87.75 112 HIS A N 1
ATOM 876 C CA . HIS A 1 112 ? 1.083 -5.873 8.748 1.00 87.75 112 HIS A CA 1
ATOM 877 C C . HIS A 1 112 ? -0.451 -5.838 8.827 1.00 87.75 112 HIS A C 1
ATOM 879 O O . HIS A 1 112 ? -0.999 -5.281 9.780 1.00 87.75 112 HIS A O 1
ATOM 885 N N . ASN A 1 113 ? -1.135 -6.522 7.906 1.00 89.31 113 ASN A N 1
ATOM 886 C CA . ASN A 1 113 ? -2.598 -6.602 7.895 1.00 89.31 113 ASN A CA 1
ATOM 887 C C . ASN A 1 113 ? -3.152 -7.242 9.176 1.00 89.31 113 ASN A C 1
ATOM 889 O O . ASN A 1 113 ? -4.080 -6.709 9.784 1.00 89.31 113 ASN A O 1
ATOM 893 N N . LEU A 1 114 ? -2.537 -8.329 9.653 1.00 90.44 114 LEU A N 1
ATOM 894 C CA . LEU A 1 114 ? -2.927 -8.963 10.916 1.00 90.44 114 LEU A CA 1
ATOM 895 C C . LEU A 1 114 ? -2.763 -8.018 12.117 1.00 90.44 114 LEU A C 1
ATOM 897 O O . LEU A 1 114 ? -3.620 -7.995 12.999 1.00 90.44 114 LEU A O 1
ATOM 901 N N . ARG A 1 115 ? -1.707 -7.190 12.153 1.00 89.62 115 ARG A N 1
ATOM 902 C CA . ARG A 1 115 ? -1.531 -6.179 13.214 1.00 89.62 115 ARG A CA 1
ATOM 903 C C . ARG A 1 115 ? -2.636 -5.122 13.188 1.00 89.62 115 ARG A C 1
ATOM 905 O O . ARG A 1 115 ? -3.098 -4.732 14.258 1.00 89.62 115 ARG A O 1
ATOM 912 N N . LEU A 1 116 ? -3.075 -4.684 12.006 1.00 90.12 116 LEU A N 1
ATOM 913 C CA . LEU A 1 116 ? -4.188 -3.737 11.874 1.00 90.12 116 LEU A CA 1
ATOM 914 C C . LEU A 1 116 ? -5.501 -4.331 12.397 1.00 90.12 116 LEU A C 1
ATOM 916 O O . LEU A 1 116 ? -6.179 -3.685 13.195 1.00 90.12 116 LEU A O 1
ATOM 920 N N . ILE A 1 117 ? -5.815 -5.572 12.013 1.00 93.62 117 ILE A N 1
ATOM 921 C CA . ILE A 1 117 ? -7.017 -6.284 12.477 1.00 93.62 117 ILE A CA 1
ATOM 922 C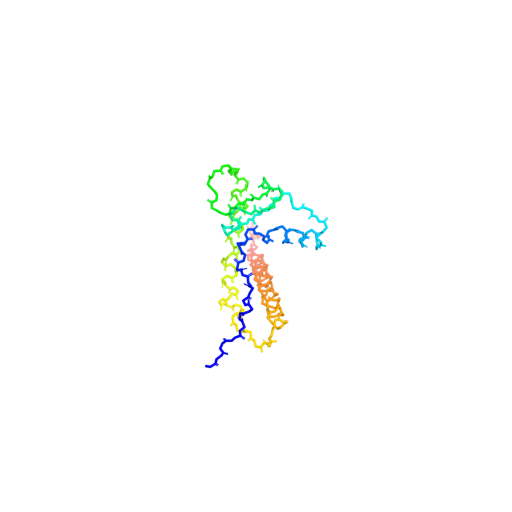 C . ILE A 1 117 ? -6.993 -6.443 14.001 1.00 93.62 117 ILE A C 1
ATOM 924 O O . ILE A 1 117 ? -7.963 -6.106 14.675 1.00 93.62 117 ILE A O 1
ATOM 928 N N . LEU A 1 118 ? -5.869 -6.891 14.568 1.00 93.56 118 LEU A N 1
ATOM 929 C CA . LEU A 1 118 ? -5.731 -7.059 16.017 1.00 93.56 118 LEU A CA 1
ATOM 930 C C . LEU A 1 118 ? -5.871 -5.737 16.780 1.00 93.56 118 LEU A C 1
ATOM 932 O O . LEU A 1 118 ? -6.443 -5.720 17.866 1.00 93.56 118 LEU A O 1
ATOM 936 N N . ASN A 1 119 ? -5.365 -4.628 16.239 1.00 93.69 119 ASN A N 1
ATOM 937 C CA . ASN A 1 119 ? -5.524 -3.314 16.864 1.00 93.69 119 ASN A CA 1
ATOM 938 C C . ASN A 1 119 ? -6.983 -2.848 16.852 1.00 93.69 119 ASN A C 1
ATOM 940 O O . ASN A 1 119 ? -7.458 -2.320 17.855 1.00 93.69 119 ASN A O 1
ATOM 944 N N . TRP A 1 120 ? -7.702 -3.098 15.756 1.00 95.25 120 TRP A N 1
ATOM 945 C CA . TRP A 1 120 ? -9.140 -2.846 15.676 1.00 95.25 120 TRP A CA 1
ATOM 946 C C . TRP A 1 120 ? -9.922 -3.676 16.693 1.00 95.25 120 TRP A C 1
ATOM 948 O O . TRP A 1 120 ? -10.708 -3.122 17.455 1.00 95.25 120 TRP A O 1
ATOM 958 N N . LEU A 1 121 ? -9.651 -4.980 16.776 1.00 95.38 121 LEU A N 1
ATOM 959 C CA . LEU A 1 121 ? -10.298 -5.861 17.749 1.00 95.38 121 LEU A CA 1
ATOM 960 C C . LEU A 1 121 ? -10.019 -5.429 19.192 1.00 95.38 121 LEU A C 1
ATOM 962 O O . LEU A 1 121 ? -10.940 -5.395 20.002 1.00 95.38 121 LEU A O 1
ATOM 966 N N . ARG A 1 122 ? -8.777 -5.041 19.515 1.00 95.69 122 ARG A N 1
ATOM 967 C CA . ARG A 1 122 ? -8.432 -4.496 20.840 1.00 95.69 122 ARG A CA 1
ATOM 968 C C . ARG A 1 122 ? -9.259 -3.264 21.181 1.00 95.69 122 ARG A C 1
ATOM 970 O O . ARG A 1 122 ? -9.741 -3.161 22.305 1.00 95.69 122 ARG A O 1
ATOM 977 N N . LEU A 1 123 ? -9.434 -2.356 20.222 1.00 94.69 123 LEU A N 1
ATOM 978 C CA . LEU A 1 123 ? -10.275 -1.181 20.408 1.00 94.69 123 LEU A CA 1
ATOM 979 C C . LEU A 1 123 ? -11.731 -1.603 20.643 1.00 94.69 123 LEU A C 1
ATOM 981 O O . LEU A 1 123 ? -12.307 -1.211 21.649 1.00 94.69 123 LEU A O 1
ATOM 985 N N . CYS A 1 124 ? -12.301 -2.465 19.799 1.00 94.31 124 CYS A N 1
ATOM 986 C CA . CYS A 1 124 ? -13.668 -2.965 19.972 1.00 94.31 124 CYS A CA 1
ATOM 987 C C . CYS A 1 124 ? -13.898 -3.601 21.353 1.00 94.31 124 CYS A C 1
ATOM 989 O O . CYS A 1 124 ? -14.897 -3.301 22.001 1.00 94.31 124 CYS A O 1
ATOM 991 N N . VAL A 1 125 ? -12.960 -4.425 21.831 1.00 95.62 125 VAL A N 1
ATOM 992 C CA . VAL A 1 125 ? -13.030 -5.031 23.170 1.00 95.62 125 VAL A CA 1
ATOM 993 C C . VAL A 1 125 ? -12.959 -3.964 24.264 1.00 95.62 125 VAL A C 1
ATOM 995 O O . VAL A 1 125 ? -13.744 -4.018 25.204 1.00 95.62 125 VAL A O 1
ATOM 998 N N . ALA A 1 126 ? -12.078 -2.967 24.142 1.00 95.00 126 ALA A N 1
ATOM 999 C CA . ALA A 1 126 ? -11.996 -1.873 25.112 1.00 95.00 126 ALA A CA 1
ATOM 1000 C C . ALA A 1 126 ? -13.306 -1.067 25.193 1.00 95.00 126 ALA A C 1
ATOM 1002 O O . ALA A 1 126 ? -13.769 -0.758 26.289 1.00 95.00 126 ALA A O 1
ATOM 1003 N N . TRP A 1 127 ? -13.937 -0.786 24.048 1.00 94.75 127 TRP A N 1
ATOM 1004 C CA . TRP A 1 127 ? -15.246 -0.128 23.990 1.00 94.75 127 TRP A CA 1
ATOM 1005 C C . TRP A 1 127 ? -16.354 -0.982 24.613 1.00 94.75 127 TRP A C 1
ATOM 1007 O O . TRP A 1 127 ? -17.162 -0.462 25.379 1.00 94.75 127 TRP A O 1
ATOM 1017 N N . LEU A 1 128 ? -16.366 -2.290 24.338 1.00 94.31 128 LEU A N 1
ATOM 1018 C CA . LEU A 1 128 ? -17.318 -3.225 24.941 1.00 94.31 128 LEU A CA 1
ATOM 1019 C C . LEU A 1 128 ? -17.180 -3.247 26.471 1.00 94.31 128 LEU A C 1
ATOM 1021 O O . LEU A 1 128 ? -18.174 -3.116 27.180 1.00 94.31 128 LEU A O 1
ATOM 1025 N N . MET A 1 129 ? -15.951 -3.358 26.981 1.00 94.31 129 MET A N 1
ATOM 1026 C CA . MET A 1 129 ? -15.682 -3.356 28.422 1.00 94.31 129 MET A CA 1
ATOM 1027 C C . MET A 1 129 ? -16.102 -2.036 29.079 1.00 94.31 129 MET A C 1
ATOM 1029 O O . MET A 1 129 ? -16.748 -2.056 30.124 1.00 94.31 129 MET A O 1
ATOM 1033 N N . ALA A 1 130 ? -15.805 -0.893 28.454 1.00 93.38 130 ALA A N 1
ATOM 1034 C CA . ALA A 1 130 ? -16.220 0.417 28.957 1.00 93.38 130 ALA A CA 1
ATOM 1035 C C . ALA A 1 130 ? -17.752 0.565 29.017 1.00 93.38 130 ALA A C 1
ATOM 1037 O O . ALA A 1 130 ? -18.284 1.098 29.992 1.00 93.38 130 ALA A O 1
ATOM 1038 N N . ALA A 1 131 ? -18.467 0.059 28.008 1.00 92.31 131 ALA A N 1
ATOM 1039 C CA . ALA A 1 131 ? -19.927 0.060 27.982 1.00 92.31 131 ALA A CA 1
ATOM 1040 C C . ALA A 1 131 ? -20.524 -0.832 29.084 1.00 92.31 131 ALA A C 1
ATOM 1042 O O . ALA A 1 131 ? -21.434 -0.401 29.792 1.00 92.31 131 ALA A O 1
ATOM 1043 N N . LEU A 1 132 ? -19.972 -2.035 29.286 1.00 92.06 132 LEU A N 1
ATOM 1044 C CA . LEU A 1 132 ? -20.395 -2.945 30.358 1.00 92.06 132 LEU A CA 1
ATOM 1045 C C . LEU A 1 132 ? -20.192 -2.325 31.748 1.00 92.06 132 LEU A C 1
ATOM 1047 O O . LEU A 1 132 ? -21.110 -2.344 32.566 1.00 92.06 132 LEU A O 1
ATOM 1051 N N . MET A 1 133 ? -19.030 -1.712 31.999 1.00 90.69 133 MET A N 1
ATOM 1052 C CA . MET A 1 133 ? -18.746 -1.041 33.275 1.00 90.69 133 MET A CA 1
ATOM 1053 C C . MET A 1 133 ? -19.667 0.161 33.517 1.00 90.69 133 MET A C 1
ATOM 1055 O O . MET A 1 133 ? -20.127 0.374 34.638 1.00 90.69 133 MET A O 1
ATOM 1059 N N . SER A 1 134 ? -19.987 0.915 32.464 1.00 79.94 134 SER A N 1
ATOM 1060 C CA . SER A 1 134 ? -20.905 2.058 32.544 1.00 79.94 134 SER A CA 1
ATOM 1061 C C . SER A 1 134 ? -22.346 1.622 32.840 1.00 79.94 134 SER A C 1
ATOM 1063 O O . SER A 1 134 ? -23.051 2.306 33.576 1.00 79.94 134 SER A O 1
ATOM 1065 N N . SER A 1 135 ? -22.773 0.461 32.329 1.00 73.19 135 SER A N 1
ATOM 1066 C CA . SER A 1 135 ? -24.093 -0.112 32.625 1.00 73.19 135 SER A CA 1
ATOM 1067 C C . SER A 1 135 ? -24.215 -0.612 34.067 1.00 73.19 135 SER A C 1
ATOM 1069 O O . SER A 1 135 ? -25.294 -0.529 34.641 1.00 73.19 135 SER A O 1
ATOM 1071 N N . SER A 1 136 ? -23.127 -1.111 34.664 1.00 69.56 136 SER A N 1
ATOM 1072 C CA . SER A 1 136 ? -23.112 -1.548 36.071 1.00 69.56 136 SER A CA 1
ATOM 1073 C C . SER A 1 136 ? -23.049 -0.401 37.086 1.00 69.56 136 SER A C 1
ATOM 1075 O O . SER A 1 136 ? -23.205 -0.633 38.279 1.00 69.56 136 SER A O 1
ATOM 1077 N N . ALA A 1 137 ? -22.797 0.827 36.623 1.00 61.25 137 ALA A N 1
ATOM 1078 C CA . ALA A 1 137 ? -22.588 2.000 37.468 1.00 61.25 137 ALA A CA 1
ATOM 1079 C C . ALA A 1 137 ? -23.820 2.917 37.577 1.00 61.25 137 ALA A C 1
ATOM 1081 O O . ALA A 1 137 ? -23.696 4.001 38.138 1.00 61.25 137 ALA A O 1
ATOM 1082 N N . GLN A 1 138 ? -24.988 2.529 37.047 1.00 59.06 138 GLN A N 1
ATOM 1083 C CA . GLN A 1 138 ? -26.246 3.244 37.302 1.00 59.06 138 GLN A CA 1
ATOM 1084 C C . GLN A 1 138 ? -26.664 2.989 38.764 1.00 59.06 138 GLN A C 1
ATOM 1086 O O . GLN A 1 138 ? -26.992 1.849 39.091 1.00 59.06 138 GLN A O 1
ATOM 1091 N N . PRO A 1 139 ? -26.643 3.991 39.664 1.00 54.84 139 PRO A N 1
ATOM 1092 C CA . PRO A 1 139 ? -27.219 3.822 40.989 1.00 54.84 139 PRO A CA 1
ATOM 1093 C C . PRO A 1 139 ? -28.746 3.780 40.868 1.00 54.84 139 PRO A C 1
ATOM 1095 O O . PRO A 1 139 ? -29.339 4.664 40.244 1.00 54.84 139 PRO A O 1
ATOM 1098 N N . ASP A 1 140 ? -29.379 2.779 41.486 1.00 60.41 140 ASP A N 1
ATOM 1099 C CA . ASP A 1 140 ? -30.833 2.695 41.662 1.00 60.41 140 ASP A CA 1
ATOM 1100 C C . ASP A 1 140 ? -31.334 3.961 42.369 1.00 60.41 140 ASP A C 1
ATOM 1102 O O . ASP A 1 140 ? -31.335 4.074 43.593 1.00 60.41 140 ASP A O 1
ATOM 1106 N N . THR A 1 141 ? -31.748 4.956 41.587 1.00 60.56 141 THR A N 1
ATOM 1107 C CA . THR A 1 141 ? -32.303 6.214 42.097 1.00 60.56 141 THR A CA 1
ATOM 1108 C C . THR A 1 141 ? -33.825 6.149 42.042 1.00 60.56 141 THR A C 1
ATOM 1110 O O . THR A 1 141 ? -34.488 7.027 41.497 1.00 60.56 141 THR A O 1
ATOM 1113 N N . SER A 1 142 ? -34.393 5.058 42.553 1.00 56.41 142 SER A N 1
ATOM 1114 C CA . SER A 1 142 ? -35.835 4.827 42.492 1.00 56.41 142 SER A CA 1
ATOM 1115 C C . SER A 1 142 ? -36.409 4.192 43.750 1.00 56.41 142 SER A C 1
ATOM 1117 O O . SER A 1 142 ? -37.283 3.352 43.612 1.00 56.41 142 SER A O 1
ATOM 1119 N N . GLN A 1 143 ? -35.970 4.570 44.956 1.00 53.84 143 GLN A N 1
ATOM 1120 C CA . GLN A 1 143 ? -36.749 4.347 46.187 1.00 53.84 143 GLN A CA 1
ATOM 1121 C C . GLN A 1 143 ? -36.359 5.352 47.283 1.00 53.84 143 GLN A C 1
ATOM 1123 O O . GLN A 1 143 ? -35.502 5.025 48.085 1.00 53.84 143 GLN A O 1
ATOM 1128 N N . VAL A 1 144 ? -36.966 6.547 47.313 1.00 51.41 144 VAL A N 1
ATOM 1129 C CA . VAL A 1 144 ? -37.512 7.198 48.529 1.00 51.41 144 VAL A CA 1
ATOM 1130 C C . VAL A 1 144 ? -38.470 8.304 48.052 1.00 51.41 144 VAL A C 1
ATOM 1132 O O . VAL A 1 144 ? -38.027 9.371 47.630 1.00 51.41 144 VAL A O 1
ATOM 1135 N N . ALA A 1 145 ? -39.774 8.038 48.092 1.00 51.81 145 ALA A N 1
ATOM 1136 C CA . ALA A 1 145 ? -40.839 9.039 48.091 1.00 51.81 145 ALA A CA 1
ATOM 1137 C C . ALA A 1 145 ? -41.881 8.604 49.122 1.00 51.81 145 ALA A C 1
ATOM 1139 O O . ALA A 1 145 ? -42.124 7.376 49.196 1.00 51.81 145 ALA A O 1
#